Protein AF-X0U364-F1 (afdb_monomer_lite)

Organism: NCBI:txid412755

Foldseek 3Di:
DPPPPVPQDPVNVVVVVVVVVVVVVVVLQQQWDPQFDCPQLVVLVVVVVVCVVVVVDDPDPSVVSNVQSVCCRGRNPCNVVSVVVVVD

pLDDT: mean 83.88, std 12.58, range [46.53, 96.75]

Sequence (88 aa):
MNDALKDVSTDELQAELDQRQRLEEEQAKPKAIASPDFRHLKKTCQHYVDALAGEEFTNGDWKQYIYEAAIVAIFGKDVWDWINSKLR

Structure (mmCIF, N/CA/C/O backbone):
data_AF-X0U364-F1
#
_entry.id   AF-X0U364-F1
#
loop_
_atom_site.group_PDB
_atom_site.id
_atom_site.type_symbol
_atom_site.label_atom_id
_atom_site.label_alt_id
_atom_site.label_comp_id
_atom_site.label_asym_id
_atom_site.label_entity_id
_atom_site.label_seq_id
_atom_site.pdbx_PDB_ins_code
_atom_site.Cartn_x
_atom_site.Cartn_y
_atom_site.Cartn_z
_atom_site.occupancy
_atom_site.B_iso_or_equiv
_atom_site.auth_seq_id
_atom_site.auth_comp_id
_atom_site.auth_asym_id
_atom_site.auth_atom_id
_atom_site.pdbx_PDB_model_num
ATOM 1 N N . MET A 1 1 ? -36.127 -9.478 36.509 1.00 46.53 1 MET A N 1
ATOM 2 C CA . MET A 1 1 ? -35.483 -8.269 35.949 1.00 46.53 1 MET A CA 1
ATOM 3 C C . MET A 1 1 ? -33.994 -8.427 36.190 1.00 46.53 1 MET A C 1
ATOM 5 O O . MET A 1 1 ? -33.638 -8.715 37.321 1.00 46.53 1 MET A O 1
ATOM 9 N N . ASN A 1 2 ? -33.160 -8.366 35.148 1.00 47.38 2 ASN A N 1
ATOM 10 C CA . ASN A 1 2 ? -31.707 -8.524 35.288 1.00 47.38 2 ASN A CA 1
ATOM 11 C C . ASN A 1 2 ? -31.138 -7.354 36.108 1.00 47.38 2 ASN A C 1
ATOM 13 O O . ASN A 1 2 ? -31.095 -6.232 35.615 1.00 47.38 2 ASN A O 1
ATOM 17 N N . ASP A 1 3 ? -30.714 -7.625 37.346 1.00 57.38 3 ASP A N 1
ATOM 18 C CA . ASP A 1 3 ? -30.149 -6.651 38.300 1.00 57.38 3 ASP A CA 1
ATOM 19 C C . ASP A 1 3 ? -28.725 -6.174 37.942 1.00 57.38 3 ASP A C 1
ATOM 21 O O . ASP A 1 3 ? -28.176 -5.312 38.616 1.00 57.38 3 ASP A O 1
ATOM 25 N N . ALA A 1 4 ? -28.133 -6.671 36.852 1.00 59.66 4 ALA A N 1
ATOM 26 C CA . ALA A 1 4 ? -26.760 -6.354 36.445 1.00 59.66 4 ALA A CA 1
ATOM 27 C C . ALA A 1 4 ? -26.548 -4.917 35.914 1.00 59.66 4 ALA A C 1
ATOM 29 O O . ALA A 1 4 ? -25.415 -4.519 35.682 1.00 59.66 4 ALA A O 1
ATOM 30 N N . LEU A 1 5 ? -27.618 -4.144 35.699 1.00 57.44 5 LEU A N 1
ATOM 31 C CA . LEU A 1 5 ? -27.551 -2.785 35.136 1.00 57.44 5 LEU A CA 1
ATOM 32 C C . LEU A 1 5 ? -27.703 -1.667 36.181 1.00 57.44 5 LEU A C 1
ATOM 34 O O . LEU A 1 5 ? -27.634 -0.499 35.813 1.00 57.44 5 LEU A O 1
ATOM 38 N N . LYS A 1 6 ? -27.948 -1.989 37.460 1.00 60.69 6 LYS A N 1
ATOM 39 C CA . LYS A 1 6 ? -28.211 -0.972 38.497 1.00 60.69 6 LYS A CA 1
ATOM 40 C C . LYS A 1 6 ? -26.957 -0.319 39.088 1.00 60.69 6 LYS A C 1
ATOM 42 O O . LYS A 1 6 ? -27.094 0.749 39.668 1.00 60.69 6 LYS A O 1
ATOM 47 N N . ASP A 1 7 ? -25.786 -0.928 38.908 1.00 65.88 7 ASP A N 1
ATOM 48 C CA . ASP A 1 7 ? -24.526 -0.506 39.544 1.00 65.88 7 ASP A CA 1
ATOM 49 C C . ASP A 1 7 ? -23.452 -0.024 38.557 1.00 65.88 7 ASP A C 1
ATOM 51 O O . ASP A 1 7 ? -22.327 0.239 38.965 1.00 65.88 7 ASP A O 1
ATOM 55 N N . VAL A 1 8 ? -23.772 0.107 37.267 1.00 65.56 8 VAL A N 1
ATOM 56 C CA . VAL A 1 8 ? -22.787 0.565 36.278 1.00 65.56 8 VAL A CA 1
ATOM 57 C C . VAL A 1 8 ? -22.778 2.091 36.254 1.00 65.56 8 VAL A C 1
ATOM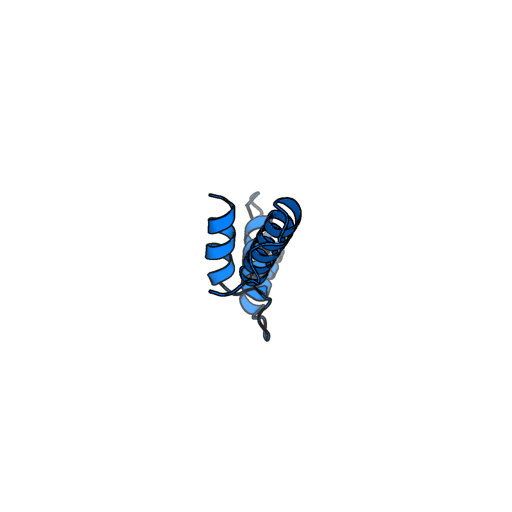 59 O O . VAL A 1 8 ? -23.788 2.717 35.919 1.00 65.56 8 VAL A O 1
ATOM 62 N N . SER A 1 9 ? -21.649 2.695 36.623 1.00 80.62 9 SER A N 1
ATOM 63 C CA . SER A 1 9 ? -21.463 4.147 36.556 1.00 80.62 9 SER A CA 1
AT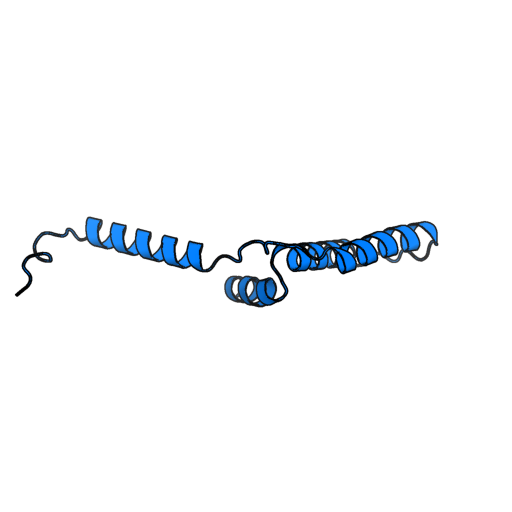OM 64 C C . SER A 1 9 ? -21.533 4.635 35.106 1.00 80.62 9 SER A C 1
ATOM 66 O O . SER A 1 9 ? -21.160 3.922 34.172 1.00 80.62 9 SER A O 1
ATOM 68 N N . THR A 1 10 ? -21.944 5.889 34.904 1.00 82.88 10 THR A N 1
ATOM 69 C CA . THR A 1 10 ? -21.855 6.573 33.604 1.00 82.88 10 THR A CA 1
ATOM 70 C C . THR A 1 10 ? -20.447 6.475 33.006 1.00 82.88 10 THR A C 1
ATOM 72 O O . THR A 1 10 ? -20.308 6.308 31.798 1.00 82.88 10 THR A O 1
ATOM 75 N N . ASP A 1 11 ? -19.411 6.505 33.849 1.00 82.62 11 ASP A N 1
ATOM 76 C CA . ASP A 1 11 ? -18.012 6.402 33.420 1.00 82.62 11 ASP A CA 1
ATOM 77 C C . ASP A 1 11 ? -17.656 4.994 32.914 1.00 82.62 11 ASP A C 1
ATOM 79 O O . ASP A 1 11 ? -16.929 4.842 31.934 1.00 82.62 11 ASP A O 1
ATOM 83 N N . GLU A 1 12 ? -18.200 3.953 33.546 1.00 84.06 12 GLU A N 1
ATOM 84 C CA . GLU A 1 12 ? -17.994 2.555 33.145 1.00 84.06 12 GLU A CA 1
ATOM 85 C C . GLU A 1 12 ? -18.763 2.229 31.859 1.00 84.06 12 GLU A C 1
ATOM 87 O O . GLU A 1 12 ? -18.250 1.536 30.981 1.00 84.06 12 GLU A O 1
ATOM 92 N N . LEU A 1 13 ? -19.966 2.792 31.709 1.00 85.25 13 LEU A N 1
ATOM 93 C CA . LEU A 1 13 ? -20.729 2.739 30.462 1.00 85.25 13 LEU A CA 1
ATOM 94 C C . LEU A 1 13 ? -19.983 3.436 29.322 1.00 85.25 13 LEU A C 1
ATOM 96 O O . LEU A 1 13 ? -19.917 2.893 28.220 1.00 85.25 13 LEU A O 1
ATOM 100 N N . GLN A 1 14 ? -19.397 4.607 29.579 1.00 87.56 14 GLN A N 1
ATOM 101 C CA . GLN A 1 14 ? -18.618 5.327 28.575 1.00 87.56 14 GLN A CA 1
ATOM 102 C C . GLN A 1 14 ? -17.356 4.549 28.178 1.00 87.56 14 GLN A C 1
ATOM 104 O O . GLN A 1 14 ? -17.070 4.422 26.991 1.00 87.56 14 GLN A O 1
ATOM 109 N N . ALA A 1 15 ? -16.641 3.965 29.143 1.00 88.19 15 ALA A N 1
ATOM 110 C CA . ALA A 1 15 ? -15.457 3.153 28.868 1.00 88.19 15 ALA A CA 1
ATOM 111 C C . ALA A 1 15 ? -15.776 1.909 28.015 1.00 88.19 15 ALA A C 1
ATOM 113 O O . ALA A 1 15 ? -15.030 1.585 27.090 1.00 88.19 15 ALA A O 1
ATOM 114 N N . GLU A 1 16 ? -16.899 1.239 28.285 1.00 88.56 16 GLU A N 1
ATOM 115 C CA . GLU A 1 16 ? -17.364 0.091 27.498 1.00 88.56 16 GLU A CA 1
ATOM 116 C C . GLU A 1 16 ? -17.780 0.502 26.075 1.00 88.56 16 GLU A C 1
ATOM 118 O O . GLU A 1 16 ? -17.470 -0.201 25.110 1.00 88.56 16 GLU A O 1
ATOM 123 N N . LEU A 1 17 ? -18.452 1.648 25.913 1.00 87.44 17 LEU A N 1
ATOM 124 C CA . LEU A 1 17 ? -18.793 2.189 24.593 1.00 87.44 17 LEU A CA 1
ATOM 125 C C . LEU A 1 17 ? -17.536 2.520 23.781 1.00 87.44 17 LEU A C 1
ATOM 127 O O . LEU A 1 17 ? -17.432 2.105 22.626 1.00 87.44 17 LEU A O 1
ATOM 131 N N . ASP A 1 18 ? -16.551 3.174 24.397 1.00 88.50 18 ASP A N 1
ATOM 132 C CA . ASP A 1 18 ? -15.271 3.488 23.761 1.00 88.50 18 ASP A CA 1
ATOM 133 C C . ASP A 1 18 ? -14.515 2.211 23.362 1.00 88.50 18 ASP A C 1
ATOM 135 O O . ASP A 1 18 ? -13.920 2.135 22.284 1.00 88.50 18 ASP A O 1
ATOM 139 N N . GLN A 1 19 ? -14.542 1.180 24.212 1.00 86.56 19 GLN A N 1
ATOM 140 C CA . GLN A 1 19 ? -13.928 -0.112 23.920 1.00 86.56 19 GLN A CA 1
ATOM 141 C C . GLN A 1 19 ? -14.597 -0.796 22.723 1.00 86.56 19 GLN A C 1
ATOM 143 O O . GLN A 1 19 ? -13.899 -1.290 21.833 1.00 86.56 19 GLN A O 1
ATOM 148 N N . ARG A 1 20 ? -15.933 -0.807 22.665 1.00 84.50 20 ARG A N 1
ATOM 149 C CA . ARG A 1 20 ? -16.680 -1.369 21.529 1.00 84.50 20 ARG A CA 1
ATOM 150 C C . ARG A 1 20 ? -16.390 -0.619 20.242 1.00 84.50 20 ARG A C 1
ATOM 152 O O . ARG A 1 20 ? -16.112 -1.258 19.232 1.00 84.50 20 ARG A O 1
ATOM 159 N N . GLN A 1 21 ? -16.364 0.708 20.297 1.00 81.88 21 GLN A N 1
ATOM 160 C CA . GLN A 1 21 ? -16.064 1.536 19.138 1.00 81.88 21 GLN A CA 1
ATOM 161 C C . GLN A 1 21 ? -14.645 1.278 18.606 1.00 81.88 21 GLN A C 1
ATOM 163 O O . GLN A 1 21 ? -14.461 1.097 17.404 1.00 81.88 21 GLN A O 1
ATOM 168 N N . ARG A 1 22 ? -13.643 1.141 19.486 1.00 78.38 22 ARG A N 1
ATOM 169 C CA . ARG A 1 22 ? -12.274 0.761 19.082 1.00 78.38 22 ARG A CA 1
ATOM 170 C C . ARG A 1 22 ? -12.212 -0.628 18.448 1.00 78.38 22 ARG A C 1
ATOM 172 O O . ARG A 1 22 ? -11.521 -0.811 17.450 1.00 78.38 22 ARG A O 1
ATOM 179 N N . LEU A 1 23 ? -12.930 -1.602 19.007 1.00 73.81 23 LEU A N 1
ATOM 180 C CA . LEU A 1 23 ? -12.970 -2.967 18.473 1.00 73.81 23 LEU A CA 1
ATOM 181 C C . LEU A 1 23 ? -13.655 -3.029 17.103 1.00 73.81 23 LEU A C 1
ATOM 183 O O . LEU A 1 23 ? -13.184 -3.748 16.222 1.00 73.81 23 LEU A O 1
ATOM 187 N N . GLU A 1 24 ? -14.729 -2.266 16.902 1.00 73.88 24 GLU A N 1
ATOM 188 C CA . GLU A 1 24 ? -15.386 -2.122 15.598 1.00 73.88 24 GLU A CA 1
ATOM 189 C C . GLU A 1 24 ? -14.452 -1.465 14.573 1.00 73.88 24 GLU A C 1
ATOM 191 O O . GLU A 1 24 ? -14.322 -1.945 13.444 1.00 73.88 24 GLU A O 1
ATOM 196 N N . GLU A 1 25 ? -13.728 -0.417 14.969 1.00 73.31 25 GLU A N 1
ATOM 197 C CA . GLU A 1 25 ? -12.746 0.247 14.112 1.00 73.31 25 GLU A CA 1
ATOM 198 C C . GLU A 1 25 ? -11.563 -0.656 13.745 1.00 73.31 25 GLU A C 1
ATOM 200 O O . GLU A 1 25 ? -11.084 -0.609 12.610 1.00 73.31 25 GLU A O 1
ATOM 205 N N . GLU A 1 26 ? -11.085 -1.487 14.672 1.00 67.44 26 GLU A N 1
ATOM 206 C CA . GLU A 1 26 ? -10.012 -2.452 14.420 1.00 67.44 26 GLU A CA 1
ATOM 207 C C . GLU A 1 26 ? -10.461 -3.619 13.543 1.00 67.44 26 GLU A C 1
ATOM 209 O O . GLU A 1 26 ? -9.718 -4.019 12.645 1.00 67.44 26 GLU A O 1
ATOM 214 N N . GLN A 1 27 ? -11.673 -4.143 13.749 1.00 64.94 27 GLN A N 1
ATOM 215 C CA . GLN A 1 27 ? -12.234 -5.184 12.883 1.00 64.94 27 GLN A CA 1
ATOM 216 C C . GLN A 1 27 ? -12.500 -4.677 11.466 1.00 64.94 27 GLN A C 1
ATOM 218 O O . GLN A 1 27 ? -12.381 -5.450 10.515 1.00 64.94 27 GLN A O 1
ATOM 223 N N . ALA A 1 28 ? -12.800 -3.387 11.310 1.00 75.81 28 ALA A N 1
ATOM 224 C CA . ALA A 1 28 ? -13.004 -2.777 10.007 1.00 75.81 28 ALA A CA 1
ATOM 225 C C . ALA A 1 28 ? -11.702 -2.573 9.213 1.00 75.81 28 ALA A C 1
ATOM 227 O O . ALA A 1 28 ? -11.784 -2.338 8.010 1.00 75.81 28 ALA A O 1
ATOM 228 N N . LYS A 1 29 ? -10.508 -2.625 9.828 1.00 86.00 29 LYS A N 1
ATOM 229 C CA . LYS A 1 29 ? -9.242 -2.392 9.107 1.00 86.00 29 LYS A CA 1
ATOM 230 C C . LYS A 1 29 ? -8.939 -3.545 8.134 1.00 86.00 29 LYS A C 1
ATOM 232 O O . LYS A 1 29 ? -8.928 -4.705 8.556 1.00 86.00 29 LYS A O 1
ATOM 237 N N . PRO A 1 30 ? -8.614 -3.251 6.860 1.00 89.00 30 PRO A N 1
ATOM 238 C CA . PRO A 1 30 ? -8.181 -4.256 5.902 1.00 89.00 30 PRO A CA 1
ATOM 239 C C . PRO A 1 30 ? -6.972 -5.019 6.435 1.00 89.00 30 PRO A C 1
ATOM 241 O O . PRO A 1 30 ? -5.992 -4.430 6.896 1.00 89.00 30 PRO A O 1
ATOM 244 N N . LYS A 1 31 ? -7.037 -6.347 6.364 1.00 91.31 31 LYS A N 1
ATOM 245 C CA . LYS A 1 31 ? -5.912 -7.219 6.708 1.00 91.31 31 LYS A CA 1
ATOM 246 C C . LYS A 1 31 ? -5.112 -7.526 5.454 1.00 91.31 31 LYS A C 1
ATOM 248 O O . LYS A 1 31 ? -5.675 -7.636 4.367 1.00 91.31 31 LYS A O 1
ATOM 253 N N . ALA A 1 32 ? -3.802 -7.681 5.614 1.00 93.62 32 ALA A N 1
ATOM 254 C CA . ALA A 1 32 ? -2.960 -8.120 4.514 1.00 93.62 32 ALA A CA 1
ATOM 255 C C . ALA A 1 32 ? -3.402 -9.514 4.035 1.00 93.62 32 ALA A C 1
ATOM 257 O O . ALA A 1 32 ? -3.701 -10.393 4.850 1.00 93.62 32 ALA A O 1
ATOM 258 N N . ILE A 1 33 ? -3.443 -9.717 2.720 1.00 93.44 33 ILE A N 1
ATOM 259 C CA . ILE A 1 33 ? -3.801 -11.007 2.133 1.00 93.44 33 ILE A CA 1
ATOM 260 C C . ILE A 1 33 ? -2.667 -12.015 2.341 1.00 93.44 33 ILE A C 1
ATOM 262 O O . ILE A 1 33 ? -1.488 -11.673 2.276 1.00 93.44 33 ILE A O 1
ATOM 266 N N . ALA A 1 34 ? -3.019 -13.282 2.577 1.00 92.81 34 ALA A N 1
ATOM 267 C CA . ALA A 1 34 ? -2.047 -14.326 2.921 1.00 92.81 34 ALA A CA 1
ATOM 268 C C . ALA A 1 34 ? -1.025 -14.612 1.804 1.00 92.81 34 ALA A C 1
ATOM 270 O O . ALA A 1 34 ? 0.096 -15.031 2.081 1.00 92.81 34 ALA A O 1
ATOM 271 N N . SER A 1 35 ? -1.406 -14.386 0.544 1.00 94.81 35 SER A N 1
ATOM 272 C CA . SER A 1 35 ? -0.529 -14.542 -0.618 1.00 94.81 35 SER A CA 1
ATOM 273 C C . SER A 1 35 ? -0.634 -13.309 -1.524 1.00 94.81 35 SER A C 1
ATOM 275 O O . SER A 1 35 ? -1.486 -13.269 -2.413 1.00 94.81 35 SER A O 1
ATOM 277 N N . PRO A 1 36 ? 0.186 -12.274 -1.272 1.00 94.38 36 PRO A N 1
ATOM 278 C CA . PRO A 1 36 ? 0.210 -11.061 -2.082 1.00 94.38 36 PRO A CA 1
ATOM 279 C C . PRO A 1 36 ? 0.612 -11.320 -3.540 1.00 94.38 36 PRO A C 1
ATOM 281 O O . PRO A 1 36 ? 1.603 -12.005 -3.810 1.00 94.38 36 PRO A O 1
ATOM 284 N N . ASP A 1 37 ? -0.103 -10.713 -4.491 1.00 93.50 37 ASP A N 1
ATOM 285 C CA . ASP A 1 37 ? 0.266 -10.742 -5.910 1.00 93.50 37 ASP A CA 1
ATOM 286 C C . ASP A 1 37 ? 0.993 -9.458 -6.322 1.00 93.50 37 ASP A C 1
ATOM 288 O O . ASP A 1 37 ? 0.392 -8.433 -6.645 1.00 93.50 37 ASP A O 1
ATOM 292 N N . PHE A 1 38 ? 2.321 -9.535 -6.375 1.00 96.44 38 PHE A N 1
ATOM 293 C CA . PHE A 1 38 ? 3.171 -8.411 -6.762 1.00 96.44 38 PHE A CA 1
ATOM 294 C C . PHE A 1 38 ? 3.415 -8.295 -8.271 1.00 96.44 38 PHE A C 1
ATOM 296 O O . PHE A 1 38 ? 4.237 -7.478 -8.684 1.00 96.44 38 PHE A O 1
ATOM 303 N N . ARG A 1 39 ? 2.764 -9.095 -9.131 1.00 96.31 39 ARG A N 1
ATOM 304 C CA . ARG A 1 39 ? 3.022 -9.054 -10.585 1.00 96.31 39 ARG A CA 1
ATOM 305 C C . ARG A 1 39 ? 2.761 -7.673 -11.178 1.00 96.31 39 ARG A C 1
ATOM 307 O O . ARG A 1 39 ? 3.554 -7.212 -11.995 1.00 96.31 39 ARG A O 1
ATOM 314 N N . HIS A 1 40 ? 1.674 -7.020 -10.770 1.00 93.62 40 HIS A N 1
ATOM 315 C CA . HI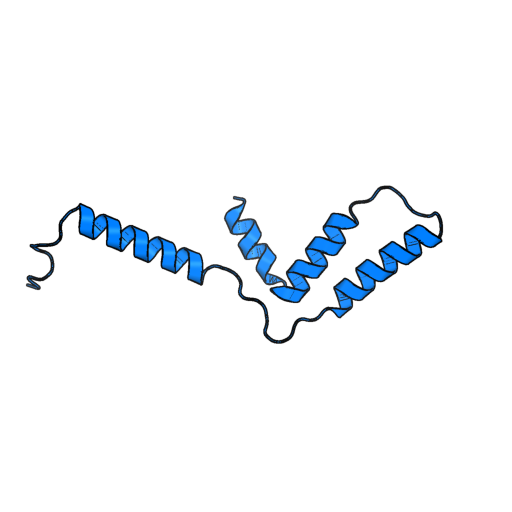S A 1 40 ? 1.352 -5.676 -11.245 1.00 93.62 40 HIS A CA 1
ATOM 316 C C . HIS A 1 40 ? 2.349 -4.640 -10.715 1.00 93.62 40 HIS A C 1
ATOM 318 O O . HIS A 1 40 ? 2.932 -3.921 -11.516 1.00 93.62 40 HIS A O 1
ATOM 324 N N . LEU A 1 41 ? 2.647 -4.657 -9.408 1.00 96.12 41 LEU A N 1
ATOM 325 C CA . LEU A 1 41 ? 3.652 -3.778 -8.800 1.00 96.12 41 LEU A CA 1
ATOM 326 C C . LEU A 1 41 ? 5.015 -3.893 -9.497 1.00 96.12 41 LEU A C 1
ATOM 328 O O . LEU A 1 41 ? 5.612 -2.883 -9.854 1.00 96.12 41 LEU A O 1
ATOM 332 N N . LYS A 1 42 ? 5.486 -5.121 -9.753 1.00 96.69 42 LYS A N 1
ATOM 333 C CA . LYS A 1 42 ? 6.746 -5.365 -10.470 1.00 96.69 42 LYS A CA 1
ATOM 334 C C . LYS A 1 42 ? 6.742 -4.737 -11.863 1.00 96.69 42 LYS A C 1
ATOM 336 O O . LYS A 1 42 ? 7.723 -4.103 -12.233 1.00 96.69 42 LYS A O 1
ATOM 341 N N . LYS A 1 43 ? 5.646 -4.881 -12.618 1.00 94.56 43 LYS A N 1
ATOM 342 C CA . LYS A 1 43 ? 5.501 -4.255 -13.942 1.00 94.56 43 LYS A CA 1
ATOM 343 C C . LYS A 1 43 ? 5.510 -2.729 -13.852 1.00 94.56 43 LYS A C 1
ATOM 345 O O . LYS A 1 43 ? 6.204 -2.100 -14.639 1.00 94.56 43 LYS A O 1
ATOM 350 N N . THR A 1 44 ? 4.793 -2.148 -12.893 1.00 93.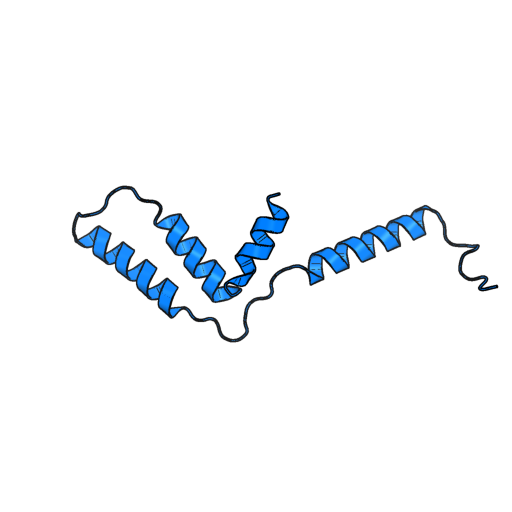00 44 THR A N 1
ATOM 351 C CA . THR A 1 44 ? 4.739 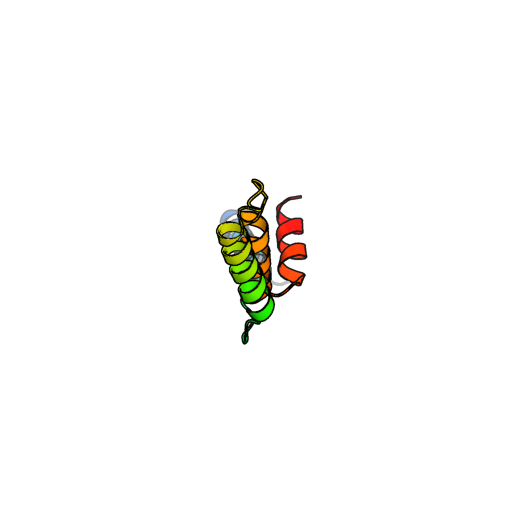-0.692 -12.695 1.00 93.00 44 THR A CA 1
ATOM 352 C C . THR A 1 44 ? 6.117 -0.125 -12.347 1.00 93.00 44 THR A C 1
ATOM 354 O O . THR A 1 44 ? 6.538 0.865 -12.939 1.00 93.00 44 THR A O 1
ATOM 357 N N . CYS A 1 45 ? 6.862 -0.784 -11.454 1.00 93.81 45 CYS A N 1
ATOM 358 C CA . CYS A 1 45 ? 8.228 -0.382 -11.117 1.00 93.81 45 CYS A CA 1
ATOM 359 C C . CYS A 1 45 ? 9.192 -0.529 -12.301 1.00 93.81 45 CYS A C 1
ATOM 361 O O . CYS A 1 45 ? 10.015 0.354 -12.517 1.00 93.81 45 CYS A O 1
ATOM 363 N N . GLN A 1 46 ? 9.092 -1.616 -13.076 1.00 92.62 46 GLN A N 1
ATOM 364 C CA . GLN A 1 46 ? 9.935 -1.804 -14.258 1.00 92.62 46 GLN A CA 1
ATOM 365 C C . GLN A 1 46 ? 9.665 -0.721 -15.306 1.00 92.62 46 GLN A C 1
ATOM 367 O O . GLN A 1 46 ? 10.600 -0.097 -15.786 1.00 92.62 46 GLN A O 1
ATOM 372 N N . HIS A 1 47 ? 8.392 -0.430 -15.579 1.00 89.94 47 HIS A N 1
ATOM 373 C CA . HIS A 1 47 ? 8.005 0.617 -16.521 1.00 89.94 47 HIS A CA 1
ATOM 374 C C . HIS A 1 47 ? 8.543 1.996 -16.115 1.00 89.94 47 HIS A C 1
ATOM 376 O O . HIS A 1 47 ? 8.999 2.752 -16.965 1.00 89.94 47 HIS A O 1
ATOM 382 N N . TYR A 1 48 ? 8.557 2.303 -14.815 1.00 88.94 48 TYR A N 1
ATOM 383 C CA . TYR A 1 48 ? 9.168 3.530 -14.301 1.00 88.94 48 TYR A CA 1
ATOM 384 C C . TYR A 1 48 ? 10.678 3.604 -14.586 1.00 88.94 48 TYR A C 1
ATOM 386 O O . TYR A 1 48 ? 11.175 4.646 -15.011 1.00 88.94 48 TYR A O 1
ATOM 394 N N . VAL A 1 49 ? 11.411 2.505 -14.376 1.00 90.19 49 VAL A N 1
ATOM 395 C CA . VAL A 1 49 ? 12.853 2.434 -14.670 1.00 90.19 49 VAL A CA 1
ATOM 396 C C . VAL A 1 49 ? 13.115 2.552 -16.172 1.00 90.19 49 VAL A C 1
ATOM 398 O O . VAL A 1 49 ? 14.007 3.297 -16.575 1.00 90.19 49 VAL A O 1
ATOM 401 N N . ASP A 1 50 ? 12.320 1.869 -16.994 1.00 90.06 50 ASP A N 1
ATOM 402 C CA . ASP A 1 50 ? 12.451 1.897 -18.453 1.00 90.06 50 ASP A CA 1
ATOM 403 C C . ASP A 1 50 ? 12.181 3.309 -19.004 1.00 90.06 50 ASP A C 1
ATOM 405 O O . ASP A 1 50 ? 12.936 3.803 -19.840 1.00 90.06 50 ASP A O 1
ATOM 409 N N . ALA A 1 51 ? 11.168 4.006 -18.475 1.00 86.75 51 ALA A N 1
ATOM 410 C CA . ALA A 1 51 ? 10.852 5.386 -18.846 1.00 86.75 51 ALA A CA 1
ATOM 411 C C . ALA A 1 51 ? 11.967 6.379 -18.469 1.00 86.75 51 ALA A C 1
ATOM 413 O O . ALA A 1 51 ? 12.240 7.314 -19.220 1.00 86.75 51 ALA A O 1
ATOM 414 N N . LEU A 1 52 ? 12.640 6.176 -17.327 1.00 85.31 52 LEU A N 1
ATOM 415 C CA . LEU A 1 52 ? 13.816 6.971 -16.949 1.00 85.31 52 LEU A CA 1
ATOM 416 C C . LEU A 1 52 ? 14.998 6.736 -17.896 1.00 85.31 52 LEU A C 1
ATOM 418 O O . LEU A 1 52 ? 15.729 7.675 -18.202 1.00 85.31 52 LEU A O 1
ATOM 422 N N . ALA A 1 53 ? 15.192 5.496 -18.346 1.00 85.69 53 ALA A N 1
ATOM 423 C CA . ALA A 1 53 ? 16.277 5.136 -19.252 1.00 85.69 53 ALA A CA 1
ATOM 424 C C . ALA A 1 53 ? 16.050 5.632 -20.692 1.00 85.69 53 ALA A C 1
ATOM 426 O O . ALA A 1 53 ? 17.019 5.876 -21.406 1.00 85.69 53 ALA A O 1
ATOM 427 N N . GLY A 1 54 ? 14.793 5.773 -21.121 1.00 83.94 54 GLY A N 1
ATOM 428 C CA . GLY A 1 54 ? 14.421 6.171 -22.482 1.00 83.94 54 GLY A CA 1
ATOM 429 C C . GLY A 1 54 ? 14.296 7.677 -22.738 1.00 83.94 54 GLY A C 1
ATOM 430 O O . GLY A 1 54 ? 13.854 8.045 -23.818 1.00 83.94 54 GLY A O 1
ATOM 431 N N . GLU A 1 55 ? 14.616 8.546 -21.771 1.00 66.62 55 GLU A N 1
ATOM 432 C CA . GLU A 1 55 ? 14.392 10.011 -21.825 1.00 66.62 55 GLU A CA 1
ATOM 433 C C . GLU A 1 55 ? 12.922 10.452 -22.048 1.00 66.62 55 GLU A C 1
ATOM 435 O O . GLU A 1 55 ? 12.632 11.645 -22.099 1.00 66.62 55 GLU A O 1
ATOM 440 N N . GLU A 1 56 ? 11.954 9.527 -22.066 1.00 67.12 56 GLU A N 1
ATOM 441 C CA . GLU A 1 56 ? 10.505 9.805 -22.122 1.00 67.12 56 GLU A CA 1
ATOM 442 C C . GLU A 1 56 ? 9.925 10.245 -20.764 1.00 67.12 56 GLU A C 1
ATOM 444 O O . GLU A 1 56 ? 8.705 10.285 -20.561 1.00 67.12 56 GLU A O 1
ATOM 449 N N . PHE A 1 57 ? 10.794 10.575 -19.804 1.00 63.50 57 PHE A N 1
ATOM 450 C CA . PHE A 1 57 ? 10.397 10.913 -18.449 1.00 63.50 57 PHE A CA 1
ATOM 451 C C . PHE A 1 57 ? 9.698 12.274 -18.393 1.00 63.50 57 PHE A C 1
ATOM 453 O O . PHE A 1 57 ? 10.293 13.325 -18.150 1.00 63.50 57 PHE A O 1
ATOM 460 N N . THR A 1 58 ? 8.387 12.245 -18.580 1.00 61.19 58 THR A N 1
ATOM 461 C CA . THR A 1 58 ? 7.500 13.349 -18.236 1.00 61.19 58 THR A CA 1
ATOM 462 C C . THR A 1 58 ? 7.174 13.245 -16.748 1.00 61.19 58 THR A C 1
ATOM 464 O O . THR A 1 58 ? 6.826 12.172 -16.253 1.00 61.19 58 THR A O 1
ATOM 467 N N . ASN A 1 59 ? 7.345 14.350 -16.013 1.00 62.88 59 ASN A N 1
ATOM 468 C CA . ASN A 1 59 ? 6.936 14.485 -14.612 1.00 62.88 59 ASN A CA 1
ATOM 469 C C . ASN A 1 59 ? 5.490 13.986 -14.457 1.00 62.88 59 ASN A C 1
ATOM 471 O O . ASN A 1 59 ? 4.550 14.689 -14.815 1.00 62.88 59 ASN A O 1
ATOM 475 N N . GLY A 1 60 ? 5.333 12.761 -13.967 1.00 66.88 60 GLY A N 1
ATOM 476 C CA . GLY A 1 60 ? 4.051 12.079 -13.856 1.00 66.88 60 GLY A CA 1
ATOM 477 C C . GLY A 1 60 ? 3.895 11.438 -12.487 1.00 66.88 60 GLY A C 1
ATOM 478 O O . GLY A 1 60 ? 4.877 11.226 -11.768 1.00 66.88 60 GLY A O 1
ATOM 479 N N . ASP A 1 61 ? 2.654 11.103 -12.147 1.00 84.44 61 ASP A N 1
ATOM 480 C CA . ASP A 1 61 ? 2.217 10.568 -10.851 1.00 84.44 61 ASP A CA 1
ATOM 481 C C . ASP A 1 61 ? 2.712 9.131 -10.564 1.00 84.44 61 ASP A C 1
ATOM 483 O O . ASP A 1 61 ? 2.057 8.334 -9.900 1.00 84.44 61 ASP A O 1
ATOM 487 N N . TRP A 1 62 ? 3.915 8.769 -11.019 1.00 86.69 62 TRP A N 1
ATOM 488 C CA . TRP A 1 62 ? 4.545 7.458 -10.837 1.00 86.69 62 TRP A CA 1
ATOM 489 C C . TRP A 1 62 ? 4.589 7.008 -9.381 1.00 86.69 62 TRP A C 1
ATOM 491 O O . TRP A 1 62 ? 4.361 5.838 -9.085 1.00 86.69 62 TRP A O 1
ATOM 501 N N . LYS A 1 63 ? 4.841 7.944 -8.459 1.00 88.81 63 LYS A N 1
ATOM 502 C CA . LYS A 1 63 ? 4.811 7.664 -7.018 1.00 88.81 63 LYS A CA 1
ATOM 503 C C . LYS A 1 63 ? 3.433 7.175 -6.579 1.00 88.81 63 LYS A C 1
ATOM 505 O O . LYS A 1 63 ? 3.357 6.228 -5.802 1.00 88.81 63 LYS A O 1
ATOM 510 N N . GLN A 1 64 ? 2.371 7.790 -7.098 1.00 91.31 64 GLN A N 1
ATOM 511 C CA . GLN A 1 64 ? 0.999 7.391 -6.817 1.00 91.31 64 GLN A CA 1
ATOM 512 C C . GLN A 1 64 ? 0.692 6.026 -7.437 1.00 91.31 64 GLN A C 1
ATOM 514 O O . GLN A 1 64 ? 0.219 5.151 -6.726 1.00 91.31 64 GLN A O 1
ATOM 519 N N . TYR A 1 65 ? 1.057 5.779 -8.697 1.00 91.00 65 TYR A N 1
ATOM 520 C CA . TYR A 1 65 ? 0.825 4.471 -9.323 1.00 91.00 65 TYR A CA 1
ATOM 521 C C . TYR A 1 65 ? 1.566 3.322 -8.625 1.00 91.00 65 TYR A C 1
ATOM 523 O O . TYR A 1 65 ? 1.024 2.226 -8.474 1.00 91.00 65 TYR A O 1
ATOM 531 N N . ILE A 1 66 ? 2.801 3.557 -8.169 1.00 94.06 66 ILE A N 1
ATOM 532 C CA . ILE A 1 66 ? 3.562 2.573 -7.386 1.00 94.06 66 ILE A CA 1
ATOM 533 C C . ILE A 1 66 ? 2.893 2.348 -6.027 1.00 94.06 66 ILE A C 1
ATOM 535 O O . ILE A 1 66 ? 2.735 1.201 -5.607 1.00 94.06 66 ILE A O 1
ATOM 539 N N . TYR A 1 67 ? 2.483 3.425 -5.354 1.00 94.56 67 TYR A N 1
ATOM 540 C CA . TYR A 1 67 ? 1.764 3.346 -4.086 1.00 94.56 67 TYR A CA 1
ATOM 541 C C . TYR A 1 67 ? 0.465 2.545 -4.227 1.00 94.56 67 TYR A C 1
ATOM 543 O O . TYR A 1 67 ? 0.242 1.597 -3.475 1.00 94.56 67 TYR A O 1
ATOM 551 N N . GLU A 1 68 ? -0.352 2.860 -5.229 1.00 95.00 68 GLU A N 1
ATOM 552 C CA . GLU A 1 68 ? -1.617 2.179 -5.479 1.00 95.00 68 GLU A CA 1
ATOM 553 C C . GLU A 1 68 ? -1.404 0.689 -5.763 1.00 95.00 68 GLU A C 1
ATOM 555 O O . GLU A 1 68 ? -2.049 -0.168 -5.153 1.00 95.00 68 GLU A O 1
ATOM 560 N N . ALA A 1 69 ? -0.441 0.358 -6.630 1.00 95.81 69 ALA A N 1
ATOM 561 C CA . ALA A 1 69 ? -0.112 -1.027 -6.944 1.00 95.81 69 ALA A CA 1
ATOM 562 C C . ALA A 1 69 ? 0.389 -1.804 -5.714 1.00 95.81 69 ALA A C 1
ATOM 564 O O . ALA A 1 69 ? 0.086 -2.991 -5.575 1.00 95.81 69 ALA A O 1
ATOM 565 N N . ALA A 1 70 ? 1.134 -1.156 -4.813 1.00 96.56 70 ALA A N 1
ATOM 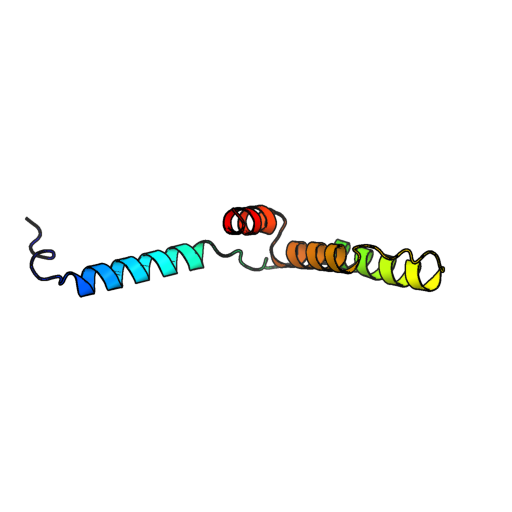566 C CA . ALA A 1 70 ? 1.625 -1.775 -3.586 1.00 96.56 70 ALA A CA 1
ATOM 567 C C . ALA A 1 70 ? 0.495 -2.042 -2.585 1.00 96.56 70 ALA A C 1
ATOM 569 O O . ALA A 1 70 ? 0.398 -3.146 -2.047 1.00 96.56 70 ALA A O 1
ATOM 570 N N . ILE A 1 71 ? -0.387 -1.064 -2.374 1.00 96.62 71 ILE A N 1
ATOM 571 C CA . ILE A 1 71 ? -1.536 -1.193 -1.475 1.00 96.62 71 ILE A CA 1
ATOM 572 C C . ILE A 1 71 ? -2.479 -2.305 -1.953 1.00 96.62 71 ILE A C 1
ATOM 574 O O . ILE A 1 71 ? -2.842 -3.176 -1.162 1.00 96.62 71 ILE A O 1
ATOM 578 N N . VAL A 1 72 ? -2.782 -2.363 -3.255 1.00 96.25 72 VAL A N 1
ATOM 579 C CA . VAL A 1 72 ? -3.604 -3.440 -3.837 1.00 96.25 72 VAL A CA 1
ATOM 580 C C . VAL A 1 72 ? -2.939 -4.807 -3.702 1.00 96.25 72 VAL A C 1
ATOM 582 O O . VAL A 1 72 ? -3.620 -5.791 -3.421 1.00 96.25 72 VAL A O 1
ATOM 585 N N . ALA A 1 73 ? -1.621 -4.897 -3.892 1.00 96.75 73 ALA A N 1
ATOM 586 C CA . ALA A 1 73 ? -0.914 -6.168 -3.767 1.00 96.75 73 ALA A CA 1
ATOM 587 C C . ALA A 1 73 ? -0.971 -6.721 -2.335 1.00 96.75 73 ALA A C 1
ATOM 589 O O . ALA A 1 73 ? -1.099 -7.930 -2.157 1.00 96.75 73 ALA A O 1
ATOM 590 N N . ILE A 1 74 ? -0.883 -5.847 -1.325 1.00 96.62 74 ILE A N 1
ATOM 591 C CA . ILE A 1 74 ? -0.835 -6.239 0.089 1.00 96.62 74 ILE A CA 1
ATOM 592 C C . ILE A 1 74 ? -2.232 -6.487 0.660 1.00 96.62 74 ILE A C 1
ATOM 594 O O . ILE A 1 74 ? -2.401 -7.430 1.426 1.00 96.62 74 ILE A O 1
ATOM 598 N N . PHE A 1 75 ? -3.226 -5.671 0.312 1.00 95.38 75 PHE A N 1
ATOM 599 C CA . PHE A 1 75 ? -4.544 -5.682 0.964 1.00 95.38 75 PHE A CA 1
ATOM 600 C C . PHE A 1 75 ? -5.692 -6.126 0.047 1.00 95.38 75 PHE A C 1
ATOM 602 O O . PHE A 1 75 ? -6.821 -6.270 0.507 1.00 95.38 75 PHE A O 1
ATOM 609 N N . GLY A 1 76 ? -5.420 -6.378 -1.235 1.00 93.38 76 GLY A N 1
ATOM 610 C CA . GLY A 1 76 ? -6.450 -6.645 -2.238 1.00 93.38 76 GLY A CA 1
ATOM 611 C C . GLY A 1 76 ? -7.079 -5.362 -2.790 1.00 93.38 76 GLY A C 1
ATOM 612 O O . GLY A 1 76 ? -6.750 -4.256 -2.376 1.00 93.38 76 GLY A O 1
ATOM 613 N N . LYS A 1 77 ? -7.979 -5.499 -3.771 1.00 91.50 77 LYS A N 1
ATOM 614 C CA . LYS A 1 77 ? -8.617 -4.349 -4.445 1.00 91.50 77 LYS A CA 1
ATOM 615 C C . LYS A 1 77 ? -9.626 -3.617 -3.557 1.00 91.50 77 LYS A C 1
ATOM 617 O O . LYS A 1 77 ? -9.741 -2.400 -3.659 1.00 91.50 77 LYS A O 1
ATOM 622 N N . ASP A 1 78 ? -10.281 -4.345 -2.659 1.00 90.12 78 ASP A N 1
ATOM 623 C CA . ASP A 1 78 ? -11.348 -3.832 -1.789 1.00 90.12 78 ASP A CA 1
ATOM 624 C C . ASP A 1 78 ? -10.817 -2.864 -0.712 1.00 90.12 78 ASP A C 1
ATOM 626 O O . ASP A 1 78 ? -11.578 -2.161 -0.049 1.00 90.12 78 ASP A O 1
ATOM 630 N N . VAL A 1 79 ? -9.490 -2.767 -0.557 1.00 92.94 79 VAL A N 1
ATOM 631 C CA . VAL A 1 79 ? -8.840 -1.776 0.313 1.00 92.94 79 VAL A CA 1
ATOM 632 C C . VAL A 1 79 ? -9.235 -0.343 -0.050 1.00 92.94 79 VAL A C 1
ATOM 634 O O . VAL A 1 79 ? -9.330 0.504 0.836 1.00 92.94 79 VAL A O 1
ATOM 637 N N . TRP A 1 80 ? -9.511 -0.063 -1.328 1.00 93.12 80 TRP A N 1
ATOM 638 C CA . TRP A 1 80 ? -9.913 1.272 -1.765 1.00 93.12 80 TRP A CA 1
ATOM 639 C C . TRP A 1 80 ? -11.307 1.645 -1.287 1.00 93.12 80 TRP A C 1
ATOM 641 O O . TRP A 1 80 ? -11.518 2.799 -0.926 1.00 93.12 80 TRP A O 1
ATOM 651 N N . ASP A 1 81 ? -12.233 0.690 -1.212 1.00 91.06 81 ASP A N 1
ATOM 652 C CA . ASP A 1 81 ? -13.567 0.937 -0.660 1.00 91.06 81 ASP A CA 1
ATOM 653 C C . ASP A 1 81 ? -13.461 1.339 0.812 1.00 91.06 81 ASP A C 1
ATOM 655 O O . ASP A 1 81 ? -14.077 2.316 1.248 1.00 91.06 81 ASP A O 1
ATOM 659 N N . TRP A 1 82 ? -12.590 0.657 1.561 1.00 90.38 82 TRP A N 1
ATOM 660 C CA . TRP A 1 82 ? -12.292 1.026 2.939 1.00 90.38 82 TRP A CA 1
ATOM 661 C C . TRP A 1 82 ? -11.627 2.402 3.053 1.00 90.38 82 TRP A C 1
ATOM 663 O O . TRP A 1 82 ? -12.103 3.233 3.825 1.00 90.38 82 TRP A O 1
ATOM 673 N N . ILE A 1 83 ? -10.574 2.683 2.276 1.00 89.38 83 ILE A N 1
ATOM 674 C CA . ILE A 1 83 ? -9.893 3.991 2.284 1.00 89.38 83 ILE A CA 1
ATOM 675 C C . ILE A 1 83 ? -10.895 5.112 1.971 1.00 89.38 83 ILE A C 1
ATOM 677 O O . ILE A 1 83 ? -10.972 6.101 2.699 1.00 89.38 83 ILE A O 1
ATOM 681 N N . ASN A 1 84 ? -11.725 4.929 0.944 1.00 89.50 84 ASN A N 1
ATOM 682 C CA . ASN A 1 84 ? -12.738 5.900 0.541 1.00 89.50 84 ASN A CA 1
ATOM 683 C C . ASN A 1 84 ? -13.806 6.113 1.620 1.00 89.50 84 ASN A C 1
ATOM 685 O O . ASN A 1 84 ? -14.282 7.233 1.781 1.00 89.50 84 ASN A O 1
ATOM 689 N N . SER A 1 85 ? -14.163 5.076 2.387 1.00 86.88 85 SER A N 1
ATOM 690 C CA . SER A 1 85 ? -15.083 5.209 3.527 1.00 86.88 85 SER A CA 1
ATOM 691 C C . SER A 1 85 ? -14.527 6.054 4.679 1.00 86.88 85 SER A C 1
ATOM 693 O O . SER A 1 85 ? -15.304 6.539 5.493 1.00 86.88 85 SER A O 1
ATOM 695 N N . LYS A 1 86 ? -13.200 6.229 4.763 1.00 85.06 86 LYS A N 1
ATOM 696 C CA . LYS A 1 86 ? -12.528 7.018 5.810 1.00 85.06 86 LYS A CA 1
ATOM 697 C C . LYS A 1 86 ? -12.206 8.452 5.387 1.00 85.06 86 LYS A C 1
ATOM 699 O O . LYS A 1 86 ? -11.919 9.276 6.245 1.00 85.06 86 LYS A O 1
ATOM 704 N N . LEU A 1 87 ? -12.216 8.730 4.083 1.00 81.00 87 LEU A N 1
ATOM 705 C CA . LEU A 1 87 ? -11.952 10.057 3.513 1.00 81.00 87 LEU A CA 1
ATOM 706 C C . LEU A 1 87 ? -13.227 10.885 3.267 1.00 81.00 87 LEU A C 1
ATOM 708 O O . LEU A 1 87 ? -13.119 12.043 2.869 1.00 81.00 87 LEU A O 1
ATOM 712 N N . ARG A 1 88 ? -14.409 10.291 3.458 1.00 59.19 88 ARG A N 1
ATOM 713 C CA . ARG A 1 88 ? -15.713 10.969 3.416 1.00 59.19 88 ARG A CA 1
ATOM 714 C C . ARG A 1 88 ? -16.114 11.446 4.802 1.00 59.19 88 ARG A C 1
ATOM 716 O O . ARG A 1 88 ? -16.742 12.523 4.856 1.00 59.19 88 ARG A O 1
#

Secondary structure (DSSP, 8-state):
--GGGSS--HHHHHHHHHHHHHHHHHHTSPPPPSS---HHHHHHHHHHHHHHHTT------HHHHHHHHHHHHHH-TTHHHHHHHHH-

Radius of gyration: 22.57 Å; chains: 1; bounding box: 52×29×62 Å